Protein AF-A0A947S9N8-F1 (afdb_monomer)

Solvent-accessible surface area (backbone atoms only — not comparable to full-atom values): 3406 Å² total; per-residue (Å²): 113,67,68,63,55,51,53,53,49,52,52,40,52,52,20,47,52,47,32,68,67,20,82,84,43,66,70,40,39,50,52,13,50,49,40,41,51,53,40,52,50,50,52,52,48,54,55,49,49,52,52,48,52,52,50,50,45,58,70,73,59,77,118

Structure (mmCIF, N/CA/C/O backbone):
data_AF-A0A947S9N8-F1
#
_entry.id   AF-A0A947S9N8-F1
#
loop_
_atom_site.group_PDB
_atom_site.id
_atom_site.type_symbol
_atom_site.label_atom_id
_atom_site.label_alt_id
_atom_site.label_comp_id
_atom_site.label_asym_id
_atom_site.label_entity_id
_atom_site.label_seq_id
_atom_s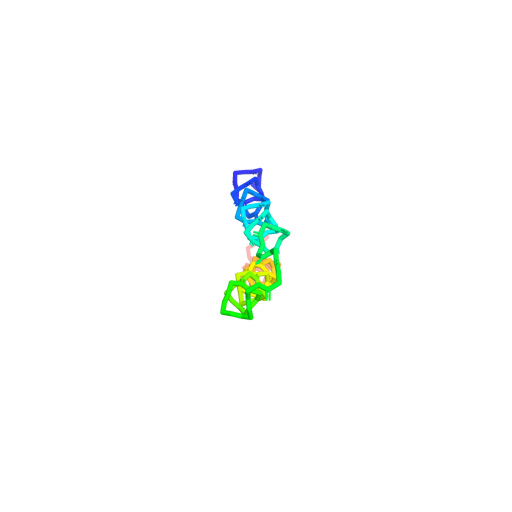ite.pdbx_PDB_ins_code
_atom_site.Cartn_x
_atom_site.Cartn_y
_atom_site.Cartn_z
_atom_site.occupancy
_atom_site.B_iso_or_equiv
_atom_site.auth_seq_id
_atom_site.auth_comp_id
_atom_site.auth_asym_id
_atom_site.auth_atom_id
_atom_site.pdbx_PDB_model_num
ATOM 1 N N . LEU A 1 1 ? 15.208 1.007 -6.269 1.00 56.50 1 LEU A N 1
ATOM 2 C CA . LEU A 1 1 ? 14.096 0.139 -5.806 1.00 56.50 1 LEU A CA 1
ATOM 3 C C . LEU A 1 1 ? 13.904 0.167 -4.285 1.00 56.50 1 LEU A C 1
ATOM 5 O O . LEU A 1 1 ? 12.763 0.214 -3.850 1.00 56.50 1 LEU A O 1
ATOM 9 N N . GLY A 1 2 ? 14.979 0.194 -3.481 1.00 58.47 2 GLY A N 1
ATOM 10 C CA . GLY A 1 2 ? 14.877 0.127 -2.013 1.00 58.47 2 GLY A CA 1
ATOM 11 C C . GLY A 1 2 ? 14.013 1.216 -1.365 1.00 58.47 2 GLY A C 1
ATOM 12 O O . GLY A 1 2 ? 13.166 0.901 -0.546 1.00 58.47 2 GLY A O 1
ATOM 13 N N . ILE A 1 3 ? 14.143 2.479 -1.781 1.00 67.94 3 ILE A N 1
ATOM 14 C CA . ILE A 1 3 ? 13.446 3.604 -1.123 1.00 67.94 3 ILE A CA 1
ATOM 15 C C . ILE A 1 3 ? 11.918 3.537 -1.309 1.00 67.94 3 ILE A C 1
ATOM 17 O O . ILE A 1 3 ? 11.168 3.741 -0.360 1.00 67.94 3 ILE A O 1
ATOM 21 N N . VAL A 1 4 ? 11.451 3.196 -2.516 1.00 69.88 4 VAL A N 1
ATOM 22 C CA . VAL A 1 4 ? 10.013 3.116 -2.837 1.00 69.88 4 VAL A CA 1
ATOM 23 C C . VAL A 1 4 ? 9.357 1.912 -2.153 1.00 69.88 4 VAL A C 1
ATOM 25 O O . VAL A 1 4 ? 8.261 2.038 -1.614 1.00 69.88 4 VAL A O 1
ATOM 28 N N . GLY A 1 5 ? 10.044 0.762 -2.116 1.00 67.62 5 GLY A N 1
ATOM 29 C CA . GLY A 1 5 ? 9.561 -0.426 -1.405 1.00 67.62 5 GLY A CA 1
ATOM 30 C C . GLY A 1 5 ? 9.463 -0.211 0.108 1.00 67.62 5 GLY A C 1
ATOM 31 O O . GLY A 1 5 ? 8.463 -0.588 0.715 1.00 67.62 5 GLY A O 1
ATOM 32 N N . SER A 1 6 ? 10.450 0.463 0.706 1.00 76.44 6 SER A N 1
ATOM 33 C CA . SER A 1 6 ? 10.437 0.801 2.134 1.00 76.44 6 SER A CA 1
ATOM 34 C C . SER A 1 6 ? 9.301 1.761 2.501 1.00 76.44 6 SER A C 1
ATOM 36 O O . SER A 1 6 ? 8.624 1.548 3.503 1.00 76.44 6 SER A O 1
ATOM 38 N N . LEU A 1 7 ? 9.039 2.781 1.675 1.00 76.62 7 LEU A N 1
ATOM 39 C CA . LEU A 1 7 ? 7.915 3.708 1.870 1.00 76.62 7 LEU A CA 1
ATOM 40 C C . LEU A 1 7 ? 6.553 3.001 1.798 1.00 76.62 7 LEU A C 1
ATOM 42 O O . LEU A 1 7 ? 5.681 3.260 2.629 1.00 76.62 7 LEU A O 1
ATOM 46 N N . ALA A 1 8 ? 6.382 2.077 0.848 1.00 71.62 8 ALA A N 1
ATOM 47 C CA . ALA A 1 8 ? 5.163 1.277 0.735 1.00 71.62 8 ALA A CA 1
ATOM 48 C C . ALA A 1 8 ? 4.941 0.388 1.973 1.00 71.62 8 ALA A C 1
ATOM 50 O O . ALA A 1 8 ? 3.822 0.299 2.476 1.00 71.62 8 ALA A O 1
ATOM 51 N N . LEU A 1 9 ? 6.012 -0.210 2.505 1.00 79.00 9 LEU A N 1
ATOM 52 C CA . LEU A 1 9 ? 5.977 -1.019 3.728 1.00 79.00 9 LEU A CA 1
ATOM 53 C C . LEU A 1 9 ? 5.544 -0.204 4.954 1.00 79.00 9 LEU A C 1
ATOM 55 O O . LEU A 1 9 ? 4.695 -0.655 5.720 1.00 79.00 9 LEU A O 1
ATOM 59 N N . VAL A 1 10 ? 6.072 1.013 5.116 1.00 82.00 10 VAL A N 1
ATOM 60 C CA . VAL A 1 10 ? 5.711 1.907 6.231 1.00 82.00 10 VAL A CA 1
ATOM 61 C C . VAL A 1 10 ? 4.223 2.271 6.198 1.00 82.00 10 VAL A C 1
ATOM 63 O O . VAL A 1 10 ? 3.551 2.208 7.229 1.00 82.00 10 VAL A O 1
ATOM 66 N N . MET A 1 11 ? 3.682 2.587 5.018 1.00 73.31 11 MET A N 1
ATOM 67 C CA . MET A 1 11 ? 2.249 2.869 4.852 1.00 73.31 11 MET A CA 1
ATOM 68 C C . MET A 1 11 ? 1.374 1.645 5.157 1.00 73.31 11 MET A C 1
ATOM 70 O O . MET A 1 11 ? 0.323 1.780 5.785 1.00 73.31 11 MET A O 1
ATOM 74 N N . PHE A 1 12 ? 1.832 0.446 4.788 1.00 78.81 12 PHE A N 1
ATOM 75 C CA . PHE A 1 12 ? 1.143 -0.808 5.101 1.00 78.81 12 PHE A CA 1
ATOM 76 C C . PHE A 1 12 ? 1.073 -1.072 6.611 1.00 78.81 12 PHE A C 1
ATOM 78 O O . PHE A 1 12 ? 0.015 -1.429 7.132 1.00 78.81 12 PHE A O 1
ATOM 85 N N . ILE A 1 13 ? 2.183 -0.854 7.323 1.00 83.69 13 ILE A N 1
ATOM 86 C CA . ILE A 1 13 ? 2.258 -1.025 8.781 1.00 83.69 13 ILE A CA 1
ATOM 87 C C . ILE A 1 13 ? 1.324 -0.034 9.482 1.00 83.69 13 ILE A C 1
ATOM 89 O O . ILE A 1 13 ? 0.585 -0.426 10.386 1.00 83.69 13 ILE A O 1
ATOM 93 N N . TYR A 1 14 ? 1.305 1.227 9.042 1.00 79.06 14 TYR A N 1
ATOM 94 C CA . TYR A 1 14 ? 0.441 2.255 9.623 1.00 79.06 14 TYR A CA 1
ATOM 95 C C . TYR A 1 14 ? -1.052 1.933 9.432 1.00 79.06 14 TYR A C 1
ATOM 97 O O . TYR A 1 14 ? -1.830 1.994 10.387 1.00 79.06 14 TYR A O 1
ATOM 105 N N . GLY A 1 15 ? -1.445 1.508 8.226 1.00 74.25 15 GLY A N 1
ATOM 106 C CA . GLY A 1 15 ? -2.816 1.076 7.938 1.00 74.25 15 GLY A CA 1
ATOM 107 C C . GLY A 1 15 ? -3.239 -0.164 8.729 1.00 74.25 15 GLY A C 1
ATOM 108 O O . GLY A 1 15 ? -4.343 -0.205 9.277 1.00 74.25 15 GLY A O 1
ATOM 109 N N . GLY A 1 16 ? -2.339 -1.142 8.862 1.00 76.44 16 GLY A N 1
ATOM 110 C CA . GLY A 1 16 ? -2.565 -2.346 9.661 1.00 76.44 16 GLY A CA 1
ATOM 111 C C . GLY A 1 16 ? -2.746 -2.043 11.151 1.00 76.44 16 GLY A C 1
ATOM 112 O O . GLY A 1 16 ? -3.688 -2.542 11.768 1.00 76.44 16 GLY A O 1
ATOM 113 N N . PHE A 1 17 ? -1.906 -1.177 11.726 1.00 78.88 17 PHE A N 1
ATOM 114 C CA . PHE A 1 17 ? -2.032 -0.758 13.128 1.00 78.88 17 PHE A CA 1
ATOM 115 C C . PHE A 1 17 ? -3.330 0.003 13.398 1.00 78.88 17 PHE A C 1
ATOM 117 O O . PHE A 1 17 ? -3.980 -0.232 14.417 1.00 78.88 17 PHE A O 1
ATOM 124 N N . MET A 1 18 ? -3.740 0.880 12.480 1.00 73.06 18 MET A N 1
ATOM 125 C CA . MET A 1 18 ? -5.003 1.609 12.597 1.00 73.06 18 MET A CA 1
ATOM 126 C C . MET A 1 18 ? -6.216 0.670 12.552 1.00 73.06 18 MET A C 1
ATOM 128 O O . MET A 1 18 ? -7.170 0.873 13.304 1.00 73.06 18 MET A O 1
ATOM 132 N N . TRP A 1 19 ? -6.170 -0.378 11.724 1.00 70.81 19 TRP A N 1
ATOM 133 C CA . TRP A 1 19 ? -7.225 -1.389 11.673 1.00 70.81 19 TRP A CA 1
ATOM 134 C C . TRP A 1 19 ? -7.270 -2.255 12.940 1.00 70.81 19 TRP A C 1
ATOM 136 O O . TRP A 1 19 ? -8.349 -2.466 13.494 1.00 70.81 19 TRP A O 1
ATOM 146 N N . MET A 1 20 ? -6.112 -2.687 13.451 1.00 74.00 20 MET A N 1
ATOM 147 C CA . MET A 1 20 ? -6.024 -3.490 14.680 1.00 74.00 20 MET A CA 1
ATOM 148 C C . MET A 1 20 ? -6.463 -2.710 15.932 1.00 74.00 20 MET A C 1
ATOM 150 O O . MET A 1 20 ? -7.129 -3.271 16.799 1.00 74.00 20 MET A O 1
ATOM 154 N N . MET A 1 21 ? -6.167 -1.407 16.015 1.00 76.00 21 MET A N 1
ATOM 155 C CA . MET A 1 21 ? -6.583 -0.543 17.135 1.00 76.00 21 MET A CA 1
ATOM 156 C C . MET A 1 21 ? -8.045 -0.065 17.062 1.00 76.00 21 MET A C 1
ATOM 158 O O . MET A 1 21 ? -8.484 0.703 17.921 1.00 76.00 21 MET A O 1
ATOM 162 N N . ALA A 1 22 ? -8.828 -0.493 16.067 1.00 71.69 22 ALA A N 1
ATOM 163 C CA . ALA A 1 22 ? -10.212 -0.048 15.909 1.00 71.69 22 ALA A CA 1
ATOM 164 C C . ALA A 1 22 ? -11.160 -0.550 17.017 1.00 71.69 22 ALA A C 1
ATOM 166 O O . ALA A 1 22 ? -12.214 0.053 17.217 1.00 71.69 22 ALA A O 1
ATOM 167 N N . GLY A 1 23 ? -10.795 -1.611 17.751 1.00 72.81 23 GLY A N 1
ATOM 168 C CA . GLY A 1 23 ? -11.412 -1.979 19.036 1.00 72.81 23 GLY A CA 1
ATOM 169 C C . GLY A 1 23 ? -12.936 -2.171 19.031 1.00 72.81 23 GLY A C 1
ATOM 170 O O . GLY A 1 23 ? -13.567 -1.979 20.062 1.00 72.81 23 GLY A O 1
ATOM 171 N N . GLY A 1 24 ? -13.542 -2.495 17.882 1.00 69.62 24 GLY A N 1
ATOM 172 C CA . GLY A 1 24 ? -14.995 -2.662 17.734 1.00 69.62 24 GLY A CA 1
ATOM 173 C C . GLY A 1 24 ? -15.767 -1.403 17.313 1.00 69.62 24 GLY A C 1
ATOM 174 O O . GLY A 1 24 ? -16.964 -1.492 17.054 1.00 69.62 24 GLY A O 1
ATOM 175 N N . ASN A 1 25 ? -15.113 -0.245 17.168 1.00 78.56 25 ASN A N 1
ATOM 176 C CA . ASN A 1 25 ? -15.748 0.951 16.614 1.00 78.56 25 ASN A CA 1
ATOM 177 C C . ASN A 1 25 ? -15.845 0.834 15.082 1.00 78.56 25 ASN A C 1
ATOM 179 O O . ASN A 1 25 ? -14.833 0.941 14.382 1.00 78.56 25 ASN A O 1
ATOM 183 N N . ALA A 1 26 ? -17.057 0.612 14.566 1.00 76.88 26 ALA A N 1
ATOM 184 C CA . ALA A 1 26 ? -17.322 0.341 13.150 1.00 76.88 26 ALA A CA 1
ATOM 185 C C . ALA A 1 26 ? -16.706 1.386 12.201 1.00 76.88 26 ALA A C 1
ATOM 187 O O . ALA A 1 26 ? -16.163 1.025 11.159 1.00 76.88 26 ALA A O 1
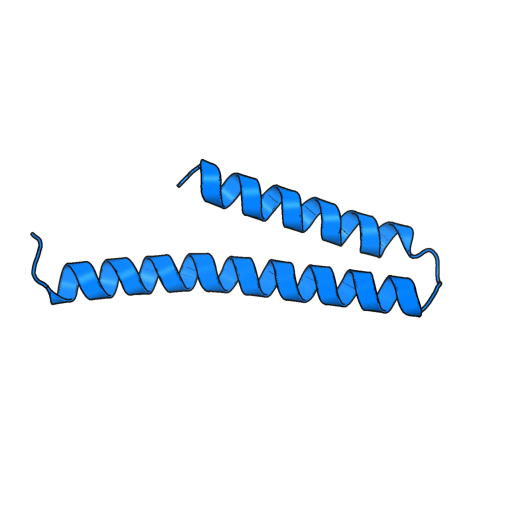ATOM 188 N N . GLU A 1 27 ? -16.692 2.663 12.591 1.00 80.12 27 GLU A N 1
ATOM 189 C CA . GLU A 1 27 ? -16.113 3.740 11.779 1.00 80.12 27 GLU A CA 1
ATOM 190 C C . GLU A 1 27 ? -14.585 3.615 11.643 1.00 80.12 27 GLU A C 1
ATOM 192 O O . GLU A 1 27 ? -14.015 3.818 10.567 1.00 80.12 27 GLU A O 1
ATOM 197 N N . ARG A 1 28 ? -13.901 3.205 12.719 1.00 75.50 28 ARG A N 1
ATOM 198 C CA . ARG A 1 28 ? -12.450 2.966 12.700 1.00 75.50 28 ARG A CA 1
ATOM 199 C C . ARG A 1 28 ? -12.093 1.673 11.978 1.00 75.50 28 ARG A C 1
ATOM 201 O O . ARG A 1 28 ? -11.068 1.626 11.302 1.00 75.50 28 ARG A O 1
ATOM 208 N N . VAL A 1 29 ? -12.945 0.651 12.073 1.00 79.88 29 VAL A N 1
ATOM 209 C CA . VAL A 1 29 ? -12.786 -0.596 11.310 1.00 79.88 29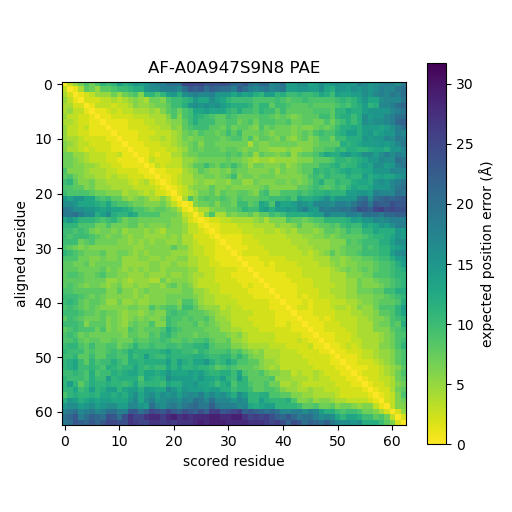 VAL A CA 1
ATOM 210 C C . VAL A 1 29 ? -12.892 -0.309 9.813 1.00 79.88 29 VAL A C 1
ATOM 212 O O . VAL A 1 29 ? -12.056 -0.791 9.048 1.00 79.88 29 VAL A O 1
ATOM 215 N N . GLN A 1 30 ? -13.872 0.504 9.408 1.00 81.69 30 GLN A N 1
ATOM 216 C CA . GLN A 1 30 ? -14.057 0.910 8.018 1.00 81.69 30 GLN A CA 1
ATOM 217 C C . GLN A 1 30 ? -12.846 1.703 7.512 1.00 81.69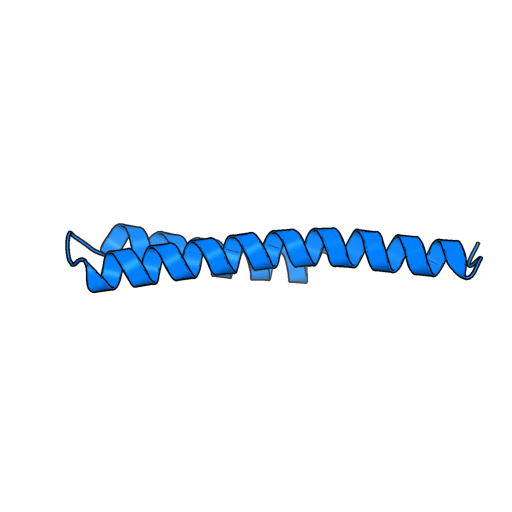 30 GLN A C 1
ATOM 219 O O . GLN A 1 30 ? -12.255 1.318 6.509 1.00 81.69 30 GLN A O 1
ATOM 224 N N . LYS A 1 31 ? -12.393 2.724 8.257 1.00 81.00 31 LYS A N 1
ATOM 225 C CA . LYS A 1 31 ? -11.176 3.485 7.915 1.00 81.00 31 LYS A CA 1
ATOM 226 C C . LYS A 1 31 ? -9.922 2.615 7.819 1.00 81.00 31 LYS A C 1
ATOM 228 O O . LYS A 1 31 ? -9.115 2.804 6.910 1.00 81.00 31 LYS A O 1
ATOM 233 N N . GLY A 1 32 ? -9.744 1.667 8.740 1.00 78.44 32 GLY A N 1
ATOM 234 C CA . GLY A 1 32 ? -8.614 0.739 8.720 1.00 78.44 32 GLY A CA 1
ATOM 235 C C . GLY A 1 32 ? -8.632 -0.172 7.490 1.00 78.44 32 GLY A C 1
ATOM 236 O O . GLY A 1 32 ? -7.612 -0.313 6.816 1.00 78.44 32 GLY A O 1
ATOM 237 N N . LYS A 1 33 ? -9.805 -0.722 7.149 1.00 80.50 33 LYS A N 1
ATOM 238 C CA . LYS A 1 33 ? -10.005 -1.498 5.917 1.00 80.50 33 LYS A CA 1
ATOM 239 C C . LYS A 1 33 ? -9.733 -0.670 4.668 1.00 80.50 33 LYS A C 1
ATOM 241 O O . LYS A 1 33 ? -9.003 -1.142 3.805 1.00 80.50 33 LYS A O 1
ATOM 246 N N . ASP A 1 34 ? -10.268 0.545 4.586 1.00 84.44 34 ASP A N 1
ATOM 247 C CA . ASP A 1 34 ? -10.003 1.456 3.470 1.00 84.44 34 ASP A CA 1
ATOM 248 C C . ASP A 1 34 ? -8.500 1.697 3.322 1.00 84.44 34 ASP A C 1
ATOM 250 O O . ASP A 1 34 ? -7.944 1.525 2.242 1.00 84.44 34 ASP A O 1
ATOM 254 N N . THR A 1 35 ? -7.805 1.991 4.422 1.00 82.06 35 THR A N 1
ATOM 255 C CA . THR A 1 35 ? -6.354 2.233 4.399 1.00 82.06 35 THR A CA 1
ATOM 256 C C . THR A 1 35 ? -5.577 1.006 3.911 1.00 82.06 35 THR A C 1
ATOM 258 O O . THR A 1 35 ? -4.648 1.143 3.119 1.00 82.06 35 THR A O 1
ATOM 261 N N . LEU A 1 36 ? -5.974 -0.200 4.326 1.00 81.94 36 LEU A N 1
ATOM 262 C CA . LEU A 1 36 ? -5.404 -1.461 3.836 1.00 81.94 36 LEU A CA 1
ATOM 263 C C . LEU A 1 36 ? -5.667 -1.683 2.341 1.00 81.94 36 LEU A C 1
ATOM 265 O O . LEU A 1 36 ? -4.759 -2.096 1.621 1.00 81.94 36 LEU A O 1
ATOM 269 N N . VAL A 1 37 ? -6.877 -1.384 1.862 1.00 85.38 37 VAL A N 1
ATOM 270 C CA . VAL A 1 37 ? -7.235 -1.481 0.438 1.00 85.38 37 VAL A CA 1
ATOM 271 C C . VAL A 1 37 ? -6.417 -0.491 -0.390 1.00 85.38 37 VAL A C 1
ATOM 273 O O . VAL A 1 37 ? -5.840 -0.881 -1.404 1.00 85.38 37 VAL A O 1
ATOM 276 N N . TRP A 1 38 ? -6.290 0.756 0.063 1.00 83.56 38 TRP A N 1
ATOM 277 C CA . TRP A 1 38 ? -5.458 1.773 -0.582 1.00 83.56 38 TRP A CA 1
ATOM 278 C C . TRP A 1 38 ? -3.972 1.403 -0.576 1.00 83.56 38 TRP A C 1
ATOM 280 O O . TRP A 1 38 ? -3.291 1.591 -1.585 1.00 83.56 38 TRP A O 1
ATOM 290 N N . ALA A 1 39 ? -3.469 0.818 0.514 1.00 81.12 39 ALA A N 1
ATOM 291 C CA . ALA A 1 39 ? -2.096 0.327 0.589 1.00 81.12 39 ALA A CA 1
ATOM 292 C C . ALA A 1 39 ? -1.852 -0.847 -0.380 1.00 81.12 39 ALA A C 1
ATOM 294 O O . ALA A 1 39 ? -0.834 -0.870 -1.076 1.00 81.12 39 ALA A O 1
ATOM 295 N N . ALA A 1 40 ? -2.798 -1.787 -0.486 1.00 84.19 40 ALA A N 1
ATOM 296 C CA . ALA A 1 40 ? -2.739 -2.893 -1.441 1.00 84.19 40 ALA A CA 1
ATOM 297 C C . ALA A 1 40 ? -2.786 -2.400 -2.898 1.00 84.19 40 ALA A C 1
ATOM 299 O O . ALA A 1 40 ? -1.958 -2.813 -3.711 1.00 84.19 40 ALA A O 1
ATOM 300 N N . LEU A 1 41 ? -3.691 -1.468 -3.214 1.00 86.19 41 LEU A N 1
ATOM 301 C CA . LEU A 1 41 ? -3.764 -0.808 -4.522 1.00 86.19 41 LEU A CA 1
ATOM 302 C C . LEU A 1 41 ? -2.456 -0.091 -4.867 1.00 86.19 41 LEU A C 1
ATOM 304 O O . LEU A 1 41 ? -1.952 -0.246 -5.976 1.00 86.19 41 LEU A O 1
ATOM 308 N N . GLY A 1 42 ? -1.862 0.629 -3.913 1.00 80.25 42 GLY A N 1
ATOM 309 C CA . GLY A 1 42 ? -0.559 1.270 -4.092 1.00 80.25 42 GLY A CA 1
ATOM 310 C C . GLY A 1 42 ? 0.539 0.269 -4.457 1.00 80.25 42 GLY A C 1
ATOM 311 O O . GLY A 1 42 ? 1.327 0.519 -5.368 1.00 80.25 42 GLY A O 1
ATOM 312 N N . LEU A 1 43 ? 0.551 -0.902 -3.815 1.00 80.88 43 LEU A N 1
ATOM 313 C CA . LEU A 1 43 ? 1.517 -1.963 -4.102 1.00 80.88 43 LEU A CA 1
ATOM 314 C C . LEU A 1 43 ? 1.338 -2.536 -5.518 1.00 80.88 43 LEU A C 1
ATOM 316 O O . LEU A 1 43 ? 2.315 -2.693 -6.254 1.00 80.88 43 LEU A O 1
ATOM 320 N N . VAL A 1 44 ? 0.089 -2.774 -5.926 1.00 86.69 44 VAL A N 1
ATOM 321 C CA . VAL A 1 44 ? -0.258 -3.225 -7.284 1.00 86.69 44 VAL A CA 1
ATOM 322 C C . VAL A 1 44 ? 0.152 -2.190 -8.333 1.00 86.69 44 VAL A C 1
ATOM 324 O O . VAL A 1 44 ? 0.703 -2.558 -9.372 1.00 86.69 44 VAL A O 1
ATOM 327 N N . ILE A 1 45 ? -0.059 -0.899 -8.065 1.00 85.69 45 ILE A N 1
ATOM 328 C CA . ILE A 1 45 ? 0.341 0.191 -8.964 1.00 85.69 45 ILE A CA 1
ATOM 329 C C . ILE A 1 45 ? 1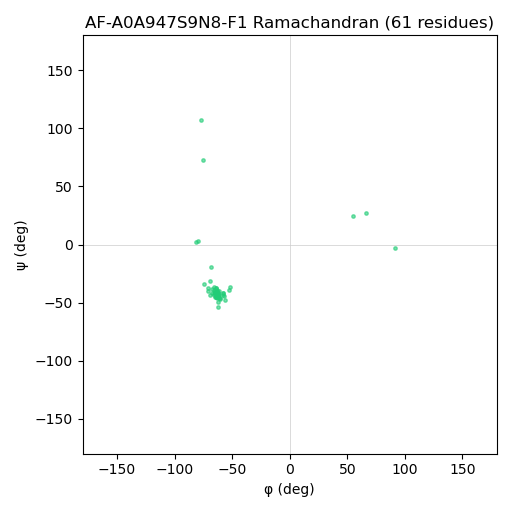.863 0.250 -9.100 1.00 85.69 45 ILE A C 1
ATOM 331 O O . ILE A 1 45 ? 2.352 0.414 -10.213 1.00 85.69 45 ILE A O 1
ATOM 335 N N . ILE A 1 46 ? 2.629 0.070 -8.021 1.00 80.19 46 ILE A N 1
ATOM 336 C CA . ILE A 1 46 ? 4.101 0.049 -8.087 1.00 80.19 46 ILE A CA 1
ATOM 337 C C . ILE A 1 46 ? 4.586 -1.103 -8.977 1.00 80.19 46 ILE A C 1
ATOM 339 O O . ILE A 1 46 ? 5.423 -0.891 -9.859 1.00 80.19 46 ILE A O 1
ATOM 343 N N . PHE A 1 47 ? 4.029 -2.304 -8.795 1.00 81.75 47 PHE A N 1
ATOM 344 C CA . PHE A 1 47 ? 4.333 -3.459 -9.646 1.00 81.75 47 PHE A CA 1
ATOM 345 C C . PHE A 1 47 ? 3.956 -3.209 -11.112 1.00 81.75 47 PHE A C 1
ATOM 347 O O . PHE A 1 47 ? 4.763 -3.449 -12.013 1.00 81.75 47 PHE A O 1
ATOM 354 N N . SER A 1 48 ? 2.758 -2.672 -11.349 1.00 84.38 48 SER A N 1
ATOM 355 C CA . SER A 1 48 ? 2.247 -2.376 -12.693 1.00 84.38 48 SER A CA 1
ATOM 356 C C . SER A 1 48 ? 3.055 -1.276 -13.380 1.00 84.38 48 SER A C 1
ATOM 358 O O . SER A 1 48 ? 3.368 -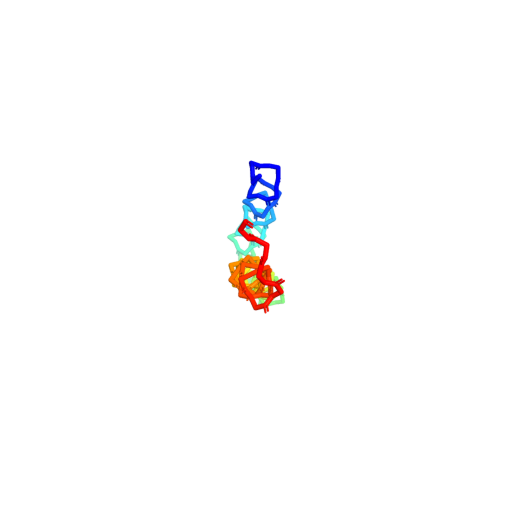1.383 -14.560 1.00 84.38 48 SER A O 1
ATOM 360 N N . SER A 1 49 ? 3.461 -0.246 -12.641 1.00 82.38 49 SER A N 1
ATOM 361 C CA . SER A 1 49 ? 4.296 0.850 -13.133 1.00 82.38 49 SER A CA 1
ATOM 362 C C . SER A 1 49 ? 5.674 0.343 -13.553 1.00 8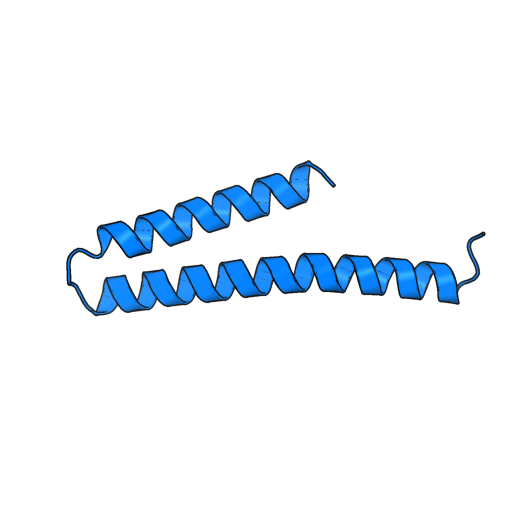2.38 49 SER A C 1
ATOM 364 O O . SER A 1 49 ? 6.160 0.699 -14.622 1.00 82.38 49 SER A O 1
ATOM 366 N N . TYR A 1 50 ? 6.276 -0.577 -12.792 1.00 76.62 50 TYR A N 1
ATOM 367 C CA . TYR A 1 50 ? 7.546 -1.190 -13.187 1.00 76.62 50 TYR A CA 1
ATOM 368 C C . TYR A 1 50 ? 7.414 -2.036 -14.463 1.00 76.62 50 TYR A C 1
ATOM 370 O O . TYR A 1 50 ? 8.273 -1.964 -15.346 1.00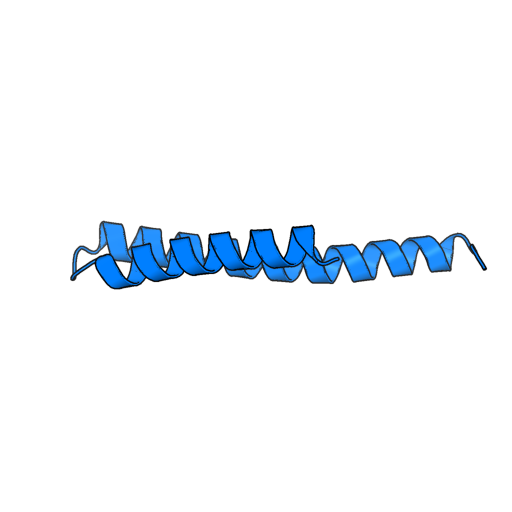 76.62 50 TYR A O 1
ATOM 378 N N . ALA A 1 51 ? 6.324 -2.801 -14.584 1.00 82.75 51 ALA A N 1
ATOM 379 C CA . ALA A 1 51 ? 6.018 -3.564 -15.790 1.00 82.75 51 ALA A CA 1
ATOM 380 C C . ALA A 1 51 ? 5.811 -2.646 -17.005 1.00 82.75 51 ALA A C 1
ATOM 382 O O . ALA A 1 51 ? 6.386 -2.900 -18.061 1.00 82.75 51 ALA A O 1
ATOM 383 N N . LEU A 1 52 ? 5.066 -1.550 -16.840 1.00 84.50 52 LEU A N 1
ATOM 384 C CA . LEU A 1 52 ? 4.826 -0.556 -17.886 1.00 84.50 52 LEU A CA 1
ATOM 385 C C . LEU A 1 52 ? 6.104 0.174 -18.294 1.00 84.50 52 LEU A C 1
ATOM 387 O O . LEU A 1 52 ? 6.372 0.289 -19.482 1.00 84.50 52 LEU A O 1
ATOM 391 N N . VAL A 1 53 ? 6.927 0.622 -17.346 1.00 80.88 53 VAL A N 1
ATOM 392 C CA . VAL A 1 53 ? 8.196 1.299 -17.653 1.00 80.88 53 VAL A CA 1
ATOM 393 C C . VAL A 1 53 ? 9.133 0.362 -18.412 1.00 80.88 53 VAL A C 1
ATOM 395 O O . VAL A 1 53 ? 9.700 0.771 -19.420 1.00 80.88 53 VAL A O 1
ATOM 398 N N . ARG A 1 54 ? 9.255 -0.910 -18.000 1.00 79.50 54 ARG A N 1
ATOM 399 C CA . ARG A 1 54 ? 10.025 -1.905 -18.768 1.00 79.50 54 ARG A CA 1
ATOM 400 C C . ARG A 1 54 ? 9.422 -2.182 -20.140 1.00 79.50 54 ARG A C 1
ATOM 402 O O . ARG A 1 54 ? 10.175 -2.338 -21.093 1.00 79.50 54 ARG A O 1
ATOM 409 N N . PHE A 1 55 ? 8.098 -2.261 -20.240 1.00 85.75 55 PHE A N 1
ATOM 410 C CA . PHE A 1 55 ? 7.405 -2.476 -21.50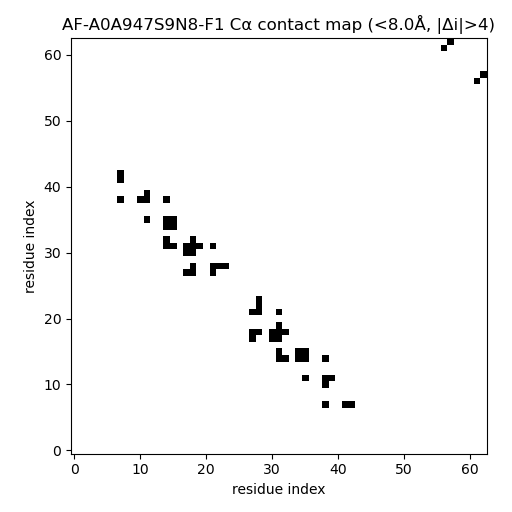7 1.00 85.75 55 PHE A CA 1
ATOM 411 C C . PHE A 1 55 ? 7.654 -1.318 -22.474 1.00 85.75 55 PHE A C 1
ATOM 413 O O . PHE A 1 55 ? 8.017 -1.555 -23.620 1.00 85.75 55 PHE A O 1
ATOM 420 N N . VAL A 1 56 ? 7.545 -0.079 -21.989 1.00 86.19 56 VAL A N 1
ATOM 421 C CA . VAL A 1 56 ? 7.850 1.128 -22.758 1.00 86.19 56 VAL A CA 1
ATOM 422 C C . VAL A 1 56 ? 9.321 1.134 -23.149 1.00 86.19 56 VAL A C 1
ATOM 424 O O . VAL A 1 56 ? 9.590 1.170 -24.337 1.00 86.19 56 VAL A O 1
ATOM 427 N N . LEU A 1 57 ? 10.266 0.994 -22.211 1.00 80.50 57 LEU A N 1
ATOM 428 C CA . LEU A 1 57 ? 11.713 0.954 -22.497 1.00 80.50 57 LEU A CA 1
ATOM 429 C C . LEU A 1 57 ? 12.088 -0.096 -23.554 1.00 80.50 57 LEU A C 1
ATOM 431 O O . LEU A 1 57 ? 12.907 0.173 -24.430 1.00 80.50 57 LEU A O 1
ATOM 435 N N . LYS A 1 58 ? 11.447 -1.268 -23.507 1.00 82.06 58 LYS A N 1
ATOM 436 C CA . LYS A 1 58 ? 11.619 -2.319 -24.511 1.00 82.06 58 LYS A CA 1
ATOM 437 C C . LYS A 1 58 ? 10.978 -1.953 -25.855 1.00 82.06 58 LYS A C 1
ATOM 439 O O . LYS A 1 58 ? 11.544 -2.253 -26.898 1.00 82.06 58 LYS A O 1
ATOM 444 N N . ALA A 1 59 ? 9.823 -1.288 -25.845 1.00 81.62 59 ALA A N 1
ATOM 445 C CA . ALA A 1 59 ? 9.133 -0.831 -27.052 1.00 81.62 59 ALA A CA 1
ATOM 446 C C . ALA A 1 59 ? 9.874 0.305 -27.780 1.00 81.62 59 ALA A C 1
ATOM 448 O O . ALA A 1 59 ? 9.810 0.372 -29.004 1.00 81.62 59 ALA A O 1
ATOM 449 N N . ILE A 1 60 ? 10.599 1.167 -27.056 1.00 82.31 60 ILE A N 1
ATOM 450 C CA . ILE A 1 60 ? 11.480 2.196 -27.645 1.00 82.31 60 ILE A CA 1
ATOM 451 C C . ILE A 1 60 ? 12.857 1.656 -28.071 1.00 82.31 60 ILE A C 1
ATOM 453 O O . ILE A 1 60 ? 13.666 2.427 -28.575 1.00 82.31 60 ILE A O 1
ATOM 457 N N . GLY A 1 61 ? 13.122 0.350 -27.931 1.00 63.59 61 GLY A N 1
ATOM 458 C CA . GLY A 1 61 ? 14.340 -0.278 -28.457 1.00 63.59 61 GLY A CA 1
ATOM 459 C C . GLY A 1 61 ? 15.631 0.184 -27.781 1.00 63.59 61 GLY A C 1
ATOM 460 O O . GLY A 1 61 ? 16.679 0.157 -28.414 1.00 63.59 61 GLY A O 1
ATOM 461 N N . ALA A 1 62 ? 15.561 0.624 -26.519 1.00 56.22 62 ALA A N 1
ATOM 462 C CA . ALA A 1 62 ? 16.738 0.935 -25.714 1.00 56.22 62 ALA A CA 1
ATOM 463 C C . ALA A 1 62 ? 17.414 -0.369 -25.245 1.00 56.22 62 ALA A C 1
ATOM 465 O O . ALA A 1 62 ? 17.301 -0.759 -24.081 1.00 56.22 62 ALA A O 1
ATOM 466 N N . GLU A 1 63 ? 18.062 -1.051 -26.185 1.00 51.41 63 GLU A N 1
ATOM 467 C CA . GLU A 1 63 ? 19.178 -1.975 -25.955 1.00 51.41 63 GLU A CA 1
ATOM 468 C C . GLU A 1 63 ? 20.481 -1.313 -26.414 1.00 51.41 63 GLU A C 1
ATOM 470 O O . GLU A 1 63 ? 20.462 -0.626 -27.462 1.00 51.41 63 GLU A O 1
#

Sequence (63 aa):
LGIVGSLALVMFIYGGFMWMMAGGNAERVQKGKDTLVWAALGLVIIFSSYALVRFVLKAIGAE

pLDDT: mean 77.4, std 7.62, range [51.41, 86.69]

Radius of gyration: 16.34 Å; Cα contacts (8 Å, |Δi|>4): 31; chains: 1; bounding box: 36×7×48 Å

Mean predicted aligned error: 8.26 Å

Secondary structure (DSSP, 8-state):
-HHHHHHHHHHHHHHHHHHHTTTT-HHHHHHHHHHHHHHHHHHHHHHHHHHHHHHHHHHTT--

Foldseek 3Di:
DVVLVVVLVVLQVVLCVQCVPCVPVVVSVVSSVVSNVVSVVSVVVVVVVVVVVVVVCVVVVVD